Protein AF-A0A0Q3M4C0-F1 (afdb_monomer_lite)

InterPro domains:
  IPR000114 Large ribosomal subunit protein uL16, bacteria [PR00060] (14-25)
  IPR000114 Large ribosomal subunit protein uL16, bacteria [PR00060] (30-59)
  IPR000114 Large ribosomal subunit protein uL16, bacteria [PR00060] (60-75)
  IPR000114 Large ribosomal subunit protein uL16, bacteria [PTHR12220] (4-75)
  IPR000114 Large ribosomal subunit protein uL16, bacteria [TIGR01164] (4-75)
  IPR016180 Large ribosomal subunit protein uL16 domain [cd01433] (7-75)
  IPR020798 Large ribosomal subunit protein uL16, conserved site [PS00701] (54-65)
  IPR036920 Large ribosomal subunit protein uL16 superfamily [G3DSA:3.90.1170.10] (3-75)
  IPR036920 Large ribosomal subunit protein uL16 superfamily [SSF54686] (7-75)
  IPR047873 Large ribosomal subunit protein uL16 [PF00252] (7-75)

pLDDT: mean 88.78, std 7.51, range [59.88, 96.44]

Radius of gyration: 16.58 Å; chains: 1; bounding box: 43×18×48 Å

Sequence (75 aa):
RFPFAGQALEPTWITARQIEAGRRAITRYARRGGKIWVRIFCDKPVTLRPTETRMGSGKGSPEYWVAVVKPGRIL

Secondary structure (DSSP, 8-state):
------B-SS-EEEEHHHHHHHHHHHHHHTTT-S---------EEEE---TTPPTTS-PPPEEEEEEEE-TT-B-

Structure (mmCIF, N/CA/C/O backbone):
data_AF-A0A0Q3M4C0-F1
#
_entry.id   AF-A0A0Q3M4C0-F1
#
loop_
_atom_site.group_PDB
_atom_site.id
_atom_site.type_symbol
_atom_site.label_atom_id
_atom_site.label_alt_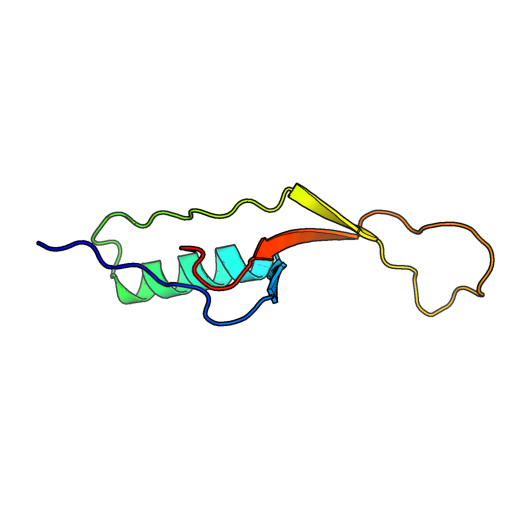id
_atom_site.label_comp_id
_atom_site.label_asym_id
_atom_site.label_entity_id
_atom_site.label_seq_id
_atom_site.pdbx_PDB_ins_code
_atom_site.Cartn_x
_atom_site.Cartn_y
_atom_site.Cartn_z
_atom_site.occupancy
_atom_site.B_iso_or_equiv
_atom_site.auth_seq_id
_atom_site.auth_comp_id
_atom_site.auth_asym_id
_atom_site.auth_atom_id
_atom_site.pdbx_PDB_model_num
ATOM 1 N N . ARG A 1 1 ? -17.556 0.569 20.258 1.00 59.88 1 ARG A N 1
ATOM 2 C CA . ARG A 1 1 ? -16.308 1.299 19.916 1.00 59.88 1 ARG A CA 1
ATOM 3 C C . ARG A 1 1 ? -16.205 1.322 18.397 1.00 59.88 1 ARG A C 1
ATOM 5 O O . ARG A 1 1 ? -16.076 0.253 17.816 1.00 59.88 1 ARG A O 1
ATOM 12 N N . PHE A 1 2 ? -16.385 2.480 17.764 1.00 69.44 2 PHE A N 1
ATOM 13 C CA . PHE A 1 2 ? -16.428 2.580 16.301 1.00 69.44 2 PHE A CA 1
ATOM 14 C C . PHE A 1 2 ? -15.023 2.399 15.693 1.00 69.44 2 PHE A C 1
ATOM 16 O O . PHE A 1 2 ? -14.058 2.898 16.280 1.00 69.44 2 PHE A O 1
ATOM 23 N N . PRO A 1 3 ? -14.874 1.652 14.584 1.00 79.31 3 PRO A N 1
ATOM 24 C CA . PRO A 1 3 ? -13.597 1.507 13.892 1.00 79.31 3 PRO A CA 1
ATOM 25 C C . PRO A 1 3 ? -13.230 2.794 13.136 1.00 79.31 3 PRO A C 1
ATOM 27 O O . PRO A 1 3 ? -14.095 3.439 12.551 1.00 79.31 3 PRO A O 1
ATOM 30 N N . PHE A 1 4 ? -11.940 3.137 13.122 1.00 87.38 4 PHE A N 1
ATOM 31 C CA . PHE A 1 4 ? -11.379 4.244 12.338 1.00 87.38 4 PHE A CA 1
ATOM 32 C C . PHE A 1 4 ? -10.495 3.695 11.214 1.00 87.38 4 PHE A C 1
ATOM 34 O O . PHE A 1 4 ? -9.920 2.614 11.357 1.00 87.38 4 PHE A O 1
ATOM 41 N N . ALA A 1 5 ? -10.369 4.438 10.113 1.00 89.44 5 ALA A N 1
ATOM 42 C CA . ALA A 1 5 ? -9.552 4.051 8.967 1.00 89.44 5 ALA A CA 1
ATOM 43 C C . ALA A 1 5 ? -8.953 5.276 8.259 1.00 89.44 5 ALA A C 1
ATOM 45 O O . ALA A 1 5 ? -9.566 6.341 8.242 1.00 89.44 5 ALA A O 1
ATOM 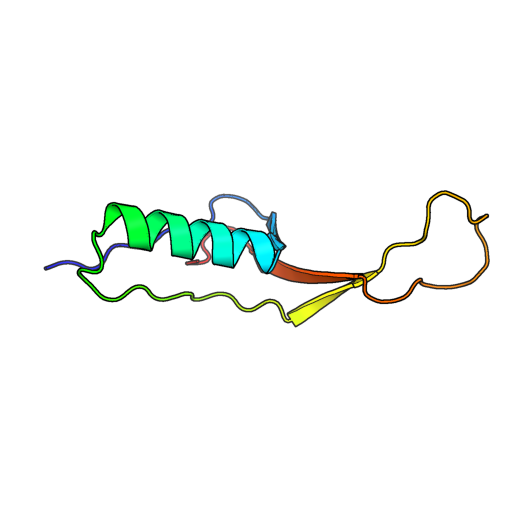46 N N . GLY A 1 6 ? -7.767 5.114 7.665 1.00 90.62 6 GLY A N 1
ATOM 47 C CA . GLY A 1 6 ? -7.155 6.120 6.796 1.00 90.62 6 GLY A CA 1
ATOM 48 C C . GLY A 1 6 ? -7.552 5.891 5.340 1.00 90.62 6 GLY A C 1
ATOM 49 O O . GLY A 1 6 ? -7.416 4.776 4.833 1.00 90.62 6 GLY A O 1
ATOM 50 N N . GLN A 1 7 ? -8.039 6.934 4.670 1.00 93.44 7 GLN A N 1
ATOM 51 C CA . GLN A 1 7 ? -8.401 6.902 3.254 1.00 93.44 7 GLN A CA 1
ATOM 52 C C . GLN A 1 7 ? -7.403 7.727 2.441 1.00 93.44 7 GLN A C 1
ATOM 54 O O . GLN A 1 7 ? -7.043 8.836 2.831 1.00 93.44 7 GLN A O 1
ATOM 59 N N . ALA A 1 8 ? -6.965 7.197 1.303 1.00 94.75 8 ALA A N 1
ATOM 60 C CA . ALA A 1 8 ? -6.151 7.951 0.363 1.00 94.75 8 ALA A CA 1
ATOM 61 C C . ALA A 1 8 ? -6.996 9.021 -0.336 1.00 94.75 8 ALA A C 1
ATOM 63 O O . ALA A 1 8 ? -8.029 8.706 -0.927 1.00 94.75 8 ALA A O 1
ATOM 64 N N . LEU A 1 9 ? -6.547 10.273 -0.287 1.00 95.19 9 LEU A N 1
ATOM 65 C CA . LEU A 1 9 ? -7.208 11.392 -0.968 1.00 95.19 9 LEU A CA 1
ATOM 66 C C . LEU A 1 9 ? -6.717 11.553 -2.411 1.00 95.19 9 LEU A C 1
ATOM 68 O O . LEU A 1 9 ? -7.470 11.966 -3.285 1.00 95.19 9 LEU A O 1
ATOM 72 N N . GLU A 1 10 ? -5.473 11.161 -2.666 1.00 94.69 10 GLU A N 1
ATOM 73 C CA . GLU A 1 10 ? -4.783 11.351 -3.937 1.00 94.69 10 GLU A CA 1
ATOM 74 C C . GLU A 1 10 ? -4.198 10.028 -4.447 1.00 94.69 10 GLU A C 1
ATOM 76 O O . GLU A 1 10 ? -3.933 9.112 -3.654 1.00 94.69 10 GLU A O 1
ATOM 81 N N . PRO A 1 11 ? -3.997 9.887 -5.770 1.00 95.06 11 PRO A N 1
ATOM 82 C CA . PRO A 1 11 ? -3.311 8.732 -6.319 1.00 95.06 11 PRO A CA 1
ATOM 83 C C . PRO A 1 11 ? -1.831 8.765 -5.929 1.00 95.06 11 PRO A C 1
ATOM 85 O O . PRO A 1 11 ? -1.133 9.744 -6.172 1.00 95.06 11 PRO A O 1
ATOM 88 N N . THR A 1 12 ? -1.330 7.675 -5.356 1.00 94.81 12 THR A N 1
ATOM 89 C CA . THR A 1 12 ? 0.075 7.589 -4.941 1.00 94.81 12 THR A CA 1
ATOM 90 C C . THR A 1 12 ? 0.590 6.156 -4.978 1.00 94.81 12 THR A C 1
ATOM 92 O O . THR A 1 12 ? -0.180 5.189 -4.963 1.00 94.81 12 THR A O 1
ATOM 95 N N . TRP A 1 13 ? 1.910 6.005 -5.065 1.00 95.88 13 TRP A N 1
ATOM 96 C CA . TRP A 1 13 ? 2.583 4.721 -4.900 1.00 95.88 13 TRP A CA 1
ATOM 97 C C . TRP A 1 13 ? 3.137 4.638 -3.488 1.00 95.88 13 TRP A C 1
ATOM 99 O O . TRP A 1 13 ? 3.927 5.483 -3.074 1.00 95.88 13 TRP A O 1
ATOM 109 N N . ILE A 1 14 ? 2.743 3.596 -2.762 1.00 94.88 14 ILE A N 1
ATOM 110 C CA . ILE A 1 14 ? 3.209 3.368 -1.396 1.00 94.88 14 ILE A CA 1
ATOM 111 C C . ILE A 1 14 ? 4.170 2.187 -1.400 1.00 94.88 14 ILE A C 1
ATOM 113 O O . ILE A 1 14 ? 3.814 1.076 -1.788 1.00 94.88 14 ILE A O 1
ATOM 117 N N . THR A 1 15 ? 5.401 2.424 -0.967 1.00 96.44 15 THR A N 1
ATOM 118 C CA . THR A 1 15 ? 6.426 1.385 -0.827 1.00 96.44 15 THR A CA 1
ATOM 119 C C . THR A 1 15 ? 6.157 0.500 0.390 1.00 96.44 15 THR A C 1
ATOM 121 O O . THR A 1 15 ? 5.615 0.953 1.403 1.00 96.44 15 THR A O 1
ATOM 124 N N . ALA A 1 16 ? 6.639 -0.745 0.356 1.00 93.44 16 ALA A N 1
ATOM 125 C CA . ALA A 1 16 ? 6.560 -1.651 1.509 1.00 93.44 16 ALA A CA 1
ATOM 126 C C . ALA A 1 16 ? 7.186 -1.048 2.786 1.00 93.44 16 ALA A C 1
ATOM 128 O O . ALA A 1 16 ? 6.682 -1.236 3.895 1.00 93.44 16 ALA A O 1
ATOM 129 N N . ARG A 1 17 ? 8.258 -0.256 2.628 1.00 94.56 17 ARG A N 1
ATOM 130 C CA . ARG A 1 17 ? 8.935 0.441 3.734 1.00 94.56 17 ARG A CA 1
ATOM 131 C C . ARG A 1 17 ? 8.037 1.496 4.387 1.00 94.56 17 ARG A C 1
ATOM 133 O O . ARG A 1 17 ? 8.024 1.598 5.610 1.00 94.56 17 ARG A O 1
ATOM 140 N N . GLN A 1 18 ? 7.269 2.251 3.598 1.00 95.25 18 GLN A N 1
ATOM 141 C CA . GLN A 1 18 ? 6.325 3.251 4.114 1.00 95.25 18 GLN A CA 1
ATOM 142 C C . GLN A 1 18 ? 5.157 2.603 4.868 1.00 95.25 18 GLN A C 1
ATOM 144 O O . GLN A 1 18 ? 4.787 3.093 5.935 1.00 95.25 18 GLN A O 1
ATOM 149 N N . ILE A 1 19 ? 4.627 1.478 4.372 1.00 93.88 19 ILE A N 1
ATOM 150 C CA . ILE A 1 19 ? 3.574 0.713 5.065 1.00 93.88 19 ILE A CA 1
ATOM 151 C C . ILE A 1 19 ? 4.056 0.282 6.455 1.00 93.88 19 ILE A C 1
ATOM 153 O O . ILE A 1 19 ? 3.377 0.515 7.457 1.00 93.88 19 ILE A O 1
ATOM 157 N N . GLU A 1 20 ? 5.256 -0.295 6.540 1.00 94.81 20 GLU A N 1
ATOM 158 C CA . GLU A 1 20 ? 5.815 -0.754 7.814 1.00 94.81 20 GLU A CA 1
ATOM 159 C C . GLU A 1 20 ? 6.160 0.411 8.752 1.00 94.81 20 GLU A C 1
ATOM 161 O O . GLU A 1 20 ? 5.924 0.327 9.961 1.00 94.81 20 GLU A O 1
ATOM 166 N N . ALA A 1 21 ? 6.665 1.526 8.216 1.00 95.06 21 ALA A N 1
ATOM 167 C CA . ALA A 1 21 ? 6.905 2.737 8.995 1.00 95.06 21 ALA A CA 1
ATOM 168 C C . ALA A 1 21 ? 5.604 3.270 9.623 1.00 95.06 21 ALA A C 1
ATOM 170 O O . ALA A 1 21 ? 5.577 3.553 10.825 1.00 95.06 21 ALA A O 1
ATOM 171 N N . GLY A 1 22 ? 4.516 3.325 8.845 1.00 93.69 22 GLY A N 1
ATOM 172 C CA . GLY A 1 22 ? 3.185 3.710 9.318 1.00 93.69 22 GLY A CA 1
ATOM 173 C C . GLY A 1 22 ? 2.656 2.762 10.395 1.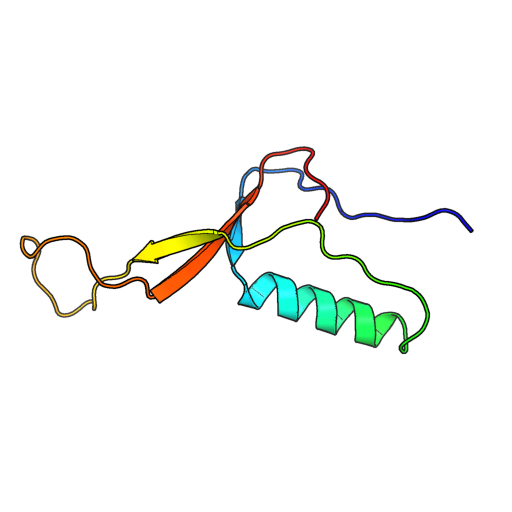00 93.69 22 GLY A C 1
ATOM 174 O O . GLY A 1 22 ? 2.285 3.203 11.485 1.00 93.69 22 GLY A O 1
ATOM 175 N N . ARG A 1 23 ? 2.712 1.445 10.155 1.00 92.19 23 ARG A N 1
ATOM 176 C CA . ARG A 1 23 ? 2.287 0.424 11.128 1.00 92.19 23 ARG A CA 1
ATOM 177 C C . ARG A 1 23 ? 3.056 0.539 12.444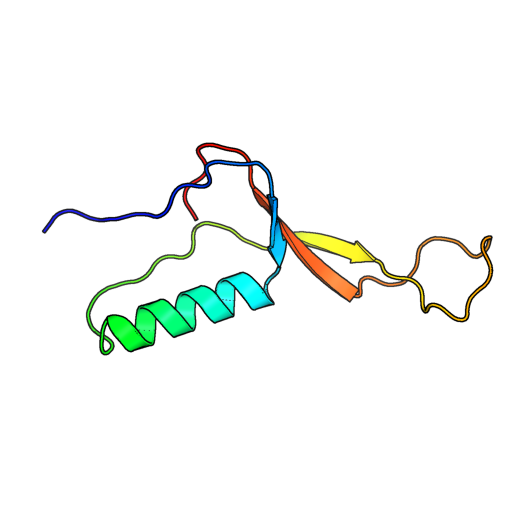 1.00 92.19 23 ARG A C 1
ATOM 179 O O . ARG A 1 23 ? 2.446 0.511 13.518 1.00 92.19 23 ARG A O 1
ATOM 186 N N . ARG A 1 24 ? 4.384 0.698 12.387 1.00 93.00 24 ARG A N 1
ATOM 187 C CA . ARG A 1 24 ? 5.231 0.905 13.575 1.00 93.00 24 ARG A CA 1
ATOM 188 C C . ARG A 1 24 ? 4.848 2.178 14.321 1.00 93.00 24 ARG A C 1
ATOM 190 O O . ARG A 1 24 ? 4.746 2.133 15.544 1.00 93.00 24 ARG A O 1
ATOM 197 N N . ALA A 1 25 ? 4.620 3.286 13.613 1.00 93.06 25 ALA A N 1
ATOM 198 C CA . ALA A 1 25 ? 4.202 4.543 14.226 1.00 93.06 25 ALA A CA 1
ATOM 199 C C . ALA A 1 25 ? 2.865 4.387 14.968 1.00 93.06 25 ALA A C 1
ATOM 201 O O . ALA A 1 25 ? 2.810 4.662 16.167 1.00 93.06 25 ALA A O 1
ATOM 202 N N . ILE A 1 26 ? 1.832 3.843 14.312 1.00 91.50 26 ILE A N 1
ATOM 203 C CA . ILE A 1 26 ? 0.514 3.611 14.928 1.00 91.50 26 ILE A CA 1
ATOM 204 C C . ILE A 1 26 ? 0.641 2.683 16.142 1.00 91.50 26 ILE A C 1
ATOM 206 O O . ILE A 1 26 ? 0.094 2.975 17.202 1.00 91.50 26 ILE A O 1
ATOM 210 N N . THR A 1 27 ? 1.417 1.600 16.030 1.00 91.44 27 THR A N 1
ATOM 211 C CA . THR A 1 27 ? 1.617 0.641 17.133 1.00 91.44 27 THR A CA 1
ATOM 212 C C . THR A 1 27 ? 2.253 1.297 18.364 1.00 91.44 27 THR A C 1
ATOM 214 O O . THR A 1 27 ? 1.869 0.979 19.493 1.00 91.44 27 THR A O 1
ATOM 217 N N . ARG A 1 28 ? 3.205 2.226 18.168 1.00 90.81 28 ARG A N 1
ATOM 218 C CA . ARG A 1 28 ? 3.821 2.993 19.265 1.00 90.81 28 ARG A CA 1
ATOM 219 C C . ARG A 1 28 ? 2.808 3.910 19.950 1.00 90.81 28 ARG A C 1
ATOM 221 O O . ARG A 1 28 ? 2.718 3.882 21.174 1.00 90.81 28 ARG A O 1
ATOM 228 N N . TYR A 1 29 ? 2.021 4.665 19.182 1.00 89.12 29 TYR A N 1
ATOM 229 C CA . TYR A 1 29 ? 0.996 5.561 19.736 1.00 89.12 29 TYR A CA 1
ATOM 230 C C . TYR A 1 29 ? -0.128 4.803 20.445 1.00 89.12 29 TYR A C 1
ATOM 232 O O . TYR A 1 29 ? -0.579 5.217 21.509 1.00 89.12 29 TYR A O 1
ATOM 240 N N . ALA A 1 30 ? -0.534 3.656 19.903 1.00 86.56 30 ALA A N 1
ATOM 241 C CA . ALA A 1 30 ? -1.577 2.819 20.481 1.00 86.56 30 ALA A CA 1
ATOM 242 C C . ALA A 1 30 ? -1.119 2.036 21.730 1.00 86.56 30 ALA A C 1
ATOM 244 O O . ALA A 1 30 ? -1.924 1.312 22.313 1.00 86.56 30 ALA A O 1
ATOM 245 N N . ARG A 1 31 ? 0.157 2.147 22.149 1.00 84.81 31 ARG A N 1
ATOM 246 C CA . ARG A 1 31 ? 0.747 1.437 23.306 1.00 84.81 31 ARG A CA 1
ATOM 247 C C . ARG A 1 31 ? 0.460 -0.074 23.295 1.00 84.81 31 ARG A C 1
ATOM 249 O O . ARG A 1 31 ? 0.209 -0.670 24.336 1.00 84.81 31 ARG A O 1
ATOM 256 N N . ARG A 1 32 ? 0.491 -0.691 22.103 1.00 74.94 32 ARG A N 1
ATOM 257 C CA . ARG A 1 32 ? 0.129 -2.107 21.854 1.00 74.94 32 ARG A CA 1
ATOM 258 C C . ARG A 1 32 ? -1.333 -2.482 22.169 1.00 74.94 32 ARG A C 1
ATOM 260 O O . ARG A 1 32 ? -1.660 -3.664 22.202 1.00 74.94 32 ARG A O 1
ATOM 267 N N . GLY A 1 33 ? -2.217 -1.508 22.369 1.00 81.00 33 GLY A N 1
ATOM 268 C CA . GLY A 1 33 ? -3.656 -1.722 22.496 1.00 81.00 33 GLY A CA 1
ATOM 269 C C . GLY A 1 33 ? -4.373 -1.665 21.144 1.00 81.00 33 GLY A C 1
ATOM 270 O O . GLY A 1 33 ? -4.105 -0.792 20.324 1.00 81.00 33 GLY A O 1
ATOM 271 N N . GLY A 1 34 ? -5.341 -2.557 20.928 1.00 83.44 34 GLY A N 1
ATOM 272 C CA . GLY A 1 34 ? -6.181 -2.568 19.724 1.00 83.44 34 GLY A CA 1
ATOM 273 C C . GLY A 1 34 ? -5.593 -3.344 18.539 1.00 83.44 34 GLY A C 1
ATOM 274 O O . GLY A 1 34 ? -4.411 -3.673 18.499 1.00 83.44 34 GLY A O 1
ATOM 275 N N . LYS A 1 35 ? -6.456 -3.675 17.571 1.00 87.50 35 LYS A N 1
ATOM 276 C CA . LYS A 1 35 ? -6.080 -4.382 16.338 1.00 87.50 35 LYS A CA 1
ATOM 277 C C . LYS A 1 35 ? -5.835 -3.365 15.224 1.00 87.50 35 LYS A C 1
ATOM 279 O O . LYS A 1 35 ? -6.682 -2.506 14.992 1.00 87.50 35 LYS A O 1
ATOM 284 N N . ILE A 1 36 ? -4.701 -3.486 14.540 1.00 89.75 36 ILE A N 1
ATOM 285 C CA . ILE A 1 36 ? -4.337 -2.673 13.372 1.00 89.75 36 ILE A CA 1
ATOM 286 C C . ILE A 1 36 ? -4.419 -3.577 12.145 1.00 89.75 36 ILE A C 1
ATOM 288 O O . ILE A 1 36 ? -3.890 -4.687 12.166 1.00 89.75 36 ILE A O 1
ATOM 292 N N . TRP A 1 37 ? -5.058 -3.093 11.085 1.00 91.12 37 TRP A N 1
ATOM 293 C CA . TRP A 1 37 ? -5.198 -3.806 9.820 1.00 91.12 37 TRP A CA 1
ATOM 294 C C . TRP A 1 37 ? -4.502 -3.009 8.723 1.00 91.12 37 TRP A C 1
ATOM 296 O O . TRP A 1 37 ? -4.666 -1.796 8.661 1.00 91.12 37 TRP A O 1
ATOM 306 N N . VAL A 1 38 ? -3.740 -3.693 7.874 1.00 93.31 38 VAL A N 1
ATOM 307 C CA . VAL A 1 38 ? -3.175 -3.129 6.643 1.00 93.31 38 VAL A CA 1
ATOM 308 C C . VAL A 1 38 ? -3.999 -3.684 5.487 1.00 93.31 38 VAL A C 1
ATOM 310 O O . VAL A 1 38 ? -4.154 -4.900 5.377 1.00 93.31 38 VAL A O 1
ATOM 313 N N . ARG A 1 39 ? -4.571 -2.812 4.654 1.00 92.38 39 ARG A N 1
ATOM 314 C CA . ARG A 1 39 ? -5.509 -3.186 3.577 1.00 92.38 39 ARG A CA 1
ATOM 315 C C . ARG A 1 39 ? -4.906 -3.125 2.177 1.00 92.38 39 ARG A C 1
ATOM 317 O O . ARG A 1 39 ? -5.587 -3.437 1.196 1.00 92.38 39 ARG A O 1
ATOM 324 N N . ILE A 1 40 ? -3.644 -2.730 2.078 1.00 93.44 40 ILE A N 1
ATOM 325 C CA . ILE A 1 40 ? -2.883 -2.676 0.832 1.00 93.44 40 ILE A CA 1
ATOM 326 C C . ILE A 1 40 ? -1.715 -3.664 0.858 1.00 93.44 40 ILE A C 1
ATOM 328 O O . ILE A 1 40 ? -1.127 -3.925 1.904 1.00 93.44 40 ILE A O 1
ATOM 332 N N . PHE A 1 41 ? -1.381 -4.208 -0.308 1.00 93.31 41 PHE A N 1
ATOM 333 C CA . PHE A 1 41 ? -0.263 -5.127 -0.498 1.00 93.31 41 PHE A CA 1
ATOM 334 C C . PHE A 1 41 ? 0.626 -4.612 -1.633 1.00 93.31 41 PHE A C 1
ATOM 336 O O . PHE A 1 41 ? 0.127 -4.007 -2.580 1.00 93.31 41 PHE A O 1
ATOM 343 N N . CYS A 1 42 ? 1.938 -4.809 -1.511 1.00 93.56 42 CYS A N 1
ATOM 344 C CA . CYS A 1 42 ? 2.911 -4.355 -2.501 1.00 93.56 42 CYS A CA 1
ATOM 345 C C . CYS A 1 42 ? 3.176 -5.464 -3.523 1.00 93.56 42 CYS A C 1
ATOM 347 O O . CYS A 1 42 ? 4.028 -6.319 -3.305 1.00 93.56 42 CYS A O 1
ATOM 349 N N . ASP A 1 43 ? 2.450 -5.429 -4.635 1.00 93.75 43 ASP A N 1
ATOM 350 C CA . ASP A 1 43 ? 2.470 -6.420 -5.718 1.00 93.75 43 ASP A CA 1
ATOM 351 C C . ASP A 1 43 ? 3.098 -5.904 -7.017 1.00 93.75 43 ASP A C 1
ATOM 353 O O . ASP A 1 43 ? 3.304 -6.673 -7.954 1.00 93.75 43 ASP A O 1
ATOM 357 N N . LYS A 1 44 ? 3.426 -4.611 -7.100 1.00 93.75 44 LYS A N 1
ATOM 358 C CA . LYS A 1 44 ? 4.049 -4.034 -8.289 1.00 93.75 44 LYS A CA 1
ATOM 359 C C . LYS A 1 44 ? 5.562 -3.885 -8.097 1.00 93.75 44 LYS A C 1
ATOM 361 O O . LYS A 1 44 ? 5.973 -3.069 -7.265 1.00 93.75 44 LYS A O 1
ATOM 366 N N . PRO A 1 45 ? 6.400 -4.585 -8.883 1.00 93.50 45 PRO A N 1
ATOM 367 C CA . PRO A 1 45 ? 7.841 -4.394 -8.842 1.00 93.50 45 PRO A CA 1
ATOM 368 C C . PRO A 1 45 ? 8.225 -3.097 -9.559 1.00 93.50 45 PRO A C 1
ATOM 370 O O . PRO A 1 45 ? 7.734 -2.795 -10.652 1.00 93.50 45 PRO A O 1
ATOM 373 N N . VAL A 1 46 ? 9.138 -2.340 -8.960 1.00 92.38 46 VAL A N 1
ATOM 374 C CA . VAL A 1 46 ? 9.761 -1.155 -9.551 1.00 92.38 46 VAL A CA 1
ATOM 375 C C . VAL A 1 46 ? 11.232 -1.452 -9.786 1.00 92.38 46 VAL A C 1
ATOM 377 O O . VAL A 1 46 ? 11.962 -1.841 -8.877 1.00 92.38 46 VAL A O 1
ATOM 380 N N . THR A 1 47 ? 11.650 -1.292 -11.036 1.00 90.81 47 THR A N 1
ATOM 381 C CA . THR A 1 47 ? 13.029 -1.495 -11.480 1.00 90.81 47 THR A CA 1
ATOM 382 C C . THR A 1 47 ? 13.769 -0.170 -11.467 1.00 90.81 47 THR A C 1
ATOM 384 O O . THR A 1 47 ? 13.241 0.815 -11.991 1.00 90.81 47 THR A O 1
ATOM 387 N N . LEU A 1 48 ? 15.000 -0.162 -10.974 1.00 85.75 48 LEU A N 1
ATOM 388 C CA . LEU A 1 48 ? 15.884 0.994 -11.051 1.00 85.75 48 LEU A CA 1
ATOM 389 C C . LEU A 1 48 ? 17.162 0.596 -11.782 1.00 85.75 48 LEU A C 1
ATOM 391 O O . LEU A 1 48 ? 17.608 -0.549 -11.702 1.00 85.75 48 LEU A O 1
ATOM 395 N N . ARG A 1 49 ? 17.735 1.534 -12.533 1.00 80.69 49 ARG A N 1
ATOM 396 C CA . ARG A 1 49 ? 19.077 1.366 -13.091 1.00 80.69 49 ARG A CA 1
ATOM 397 C C . ARG A 1 49 ? 20.063 2.184 -12.259 1.00 80.69 49 ARG A C 1
ATOM 399 O O . ARG A 1 49 ? 19.718 3.306 -11.889 1.00 80.69 49 ARG A O 1
ATOM 406 N N . PRO A 1 50 ? 21.276 1.669 -12.011 1.00 79.56 50 PRO A N 1
ATOM 407 C CA . PRO A 1 50 ? 22.339 2.459 -11.410 1.00 79.56 50 PRO A CA 1
ATOM 408 C C . PRO A 1 50 ? 22.653 3.691 -12.262 1.00 79.56 50 PRO A C 1
ATOM 410 O O . PRO A 1 50 ? 22.704 3.610 -13.494 1.00 79.56 50 PRO A O 1
ATOM 413 N N . THR A 1 51 ? 22.908 4.813 -11.591 1.00 79.12 51 THR A N 1
ATOM 414 C CA . THR A 1 51 ? 23.172 6.125 -12.205 1.00 79.12 51 THR A CA 1
ATOM 415 C C . THR A 1 51 ? 24.380 6.123 -13.150 1.00 79.12 51 THR A C 1
ATOM 417 O O . THR A 1 51 ? 24.458 6.943 -14.056 1.00 79.12 51 THR A O 1
ATOM 420 N N . GLU A 1 52 ? 25.299 5.173 -12.991 1.00 80.38 52 GLU A N 1
ATOM 421 C CA . GLU A 1 52 ? 26.543 5.075 -13.767 1.00 80.38 52 GLU A CA 1
ATOM 422 C C . GLU A 1 52 ? 26.372 4.388 -15.136 1.00 80.38 52 GLU A C 1
ATOM 424 O O . GLU A 1 52 ? 27.321 4.291 -15.914 1.00 80.38 52 GLU A O 1
ATOM 429 N N . THR A 1 53 ? 25.169 3.902 -15.463 1.00 77.56 53 THR A N 1
ATOM 430 C CA . THR A 1 53 ? 24.922 3.159 -16.708 1.00 77.56 53 THR A CA 1
ATOM 431 C C . THR A 1 53 ? 24.360 4.045 -17.822 1.00 77.56 53 THR A C 1
ATOM 433 O O . THR A 1 53 ? 23.458 4.855 -17.612 1.00 77.56 53 THR A O 1
ATOM 436 N N . ARG A 1 54 ? 24.874 3.877 -19.050 1.00 74.69 54 ARG A N 1
ATOM 437 C CA . ARG A 1 54 ? 24.334 4.547 -20.246 1.00 74.69 54 ARG A CA 1
ATOM 438 C C . ARG A 1 54 ? 22.988 3.938 -20.658 1.00 74.69 54 ARG A C 1
ATOM 440 O O . ARG A 1 54 ? 22.683 2.779 -20.376 1.00 74.69 54 ARG A O 1
ATOM 447 N N . MET A 1 55 ? 22.177 4.723 -21.365 1.00 82.19 55 MET A N 1
ATOM 448 C CA . MET A 1 55 ? 20.912 4.250 -21.935 1.00 82.19 55 MET A CA 1
ATOM 449 C C . MET A 1 55 ? 21.159 3.196 -23.028 1.00 82.19 55 MET A C 1
ATOM 451 O O . MET A 1 55 ? 22.098 3.329 -23.803 1.00 82.19 55 MET A O 1
ATOM 455 N N . GLY A 1 56 ? 20.305 2.166 -23.102 1.00 77.38 56 GLY A N 1
ATOM 456 C CA . GLY A 1 56 ? 20.323 1.162 -24.183 1.00 77.38 56 GLY A CA 1
ATOM 457 C C . GLY A 1 56 ? 20.248 -0.305 -23.739 1.00 77.38 56 GLY A C 1
ATOM 458 O O . GLY A 1 56 ? 19.806 -1.143 -24.512 1.00 77.38 56 GLY A O 1
ATOM 459 N 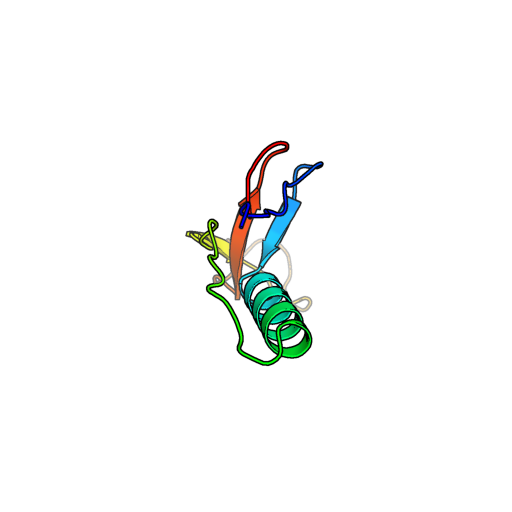N . SER A 1 57 ? 20.568 -0.625 -22.481 1.00 74.12 57 SER A N 1
ATOM 460 C CA . SER A 1 57 ? 20.791 -2.022 -22.045 1.00 74.12 57 SER A CA 1
ATOM 461 C C . SER A 1 57 ? 19.574 -2.763 -21.449 1.00 74.12 57 SER A C 1
ATOM 463 O O . SER A 1 57 ? 19.746 -3.655 -20.629 1.00 74.12 57 SER A O 1
ATOM 465 N N . GLY A 1 58 ? 18.333 -2.408 -21.813 1.00 76.62 58 GLY A N 1
ATOM 466 C CA . GLY A 1 58 ? 17.120 -3.101 -21.311 1.00 76.62 58 GLY A CA 1
ATOM 467 C C . GLY A 1 58 ? 16.732 -2.804 -19.843 1.00 76.62 58 GLY A C 1
ATOM 468 O O . GLY A 1 58 ? 17.445 -2.106 -19.123 1.00 76.62 58 GLY A O 1
ATOM 469 N N . LYS A 1 59 ? 15.541 -3.218 -19.388 1.00 78.44 59 LYS A N 1
ATOM 470 C CA . LYS A 1 59 ? 15.035 -2.876 -18.035 1.00 78.44 59 LYS A CA 1
ATOM 471 C C . LYS A 1 59 ? 15.973 -3.407 -16.935 1.00 78.44 59 LYS A C 1
ATOM 473 O O . LYS A 1 59 ? 16.462 -4.522 -17.046 1.00 78.44 59 LYS A O 1
ATOM 478 N N . GLY A 1 60 ? 16.210 -2.608 -15.889 1.00 78.50 60 GLY A N 1
ATOM 479 C CA . GLY A 1 60 ? 17.001 -3.033 -14.724 1.00 78.50 60 GLY A CA 1
ATOM 480 C C . GLY A 1 60 ? 16.283 -4.085 -13.870 1.00 78.50 60 GLY A C 1
ATOM 481 O O . GLY A 1 60 ? 15.105 -4.370 -14.089 1.00 78.50 60 GLY A O 1
ATOM 482 N N . SER A 1 61 ? 16.978 -4.638 -12.875 1.00 85.25 61 SER A N 1
ATOM 483 C CA . SER A 1 61 ? 16.391 -5.571 -11.904 1.00 85.25 61 SER A CA 1
ATOM 484 C C . SER A 1 61 ? 15.359 -4.872 -10.999 1.00 85.25 61 SER A C 1
ATOM 486 O O . SER A 1 61 ? 15.492 -3.671 -10.739 1.00 85.25 61 SER A O 1
ATOM 488 N N . PRO A 1 62 ? 14.322 -5.578 -10.502 1.00 86.69 62 PRO A N 1
ATOM 489 C CA . PRO A 1 62 ? 13.415 -5.038 -9.489 1.00 86.69 62 PRO A CA 1
ATOM 490 C C . PRO A 1 62 ? 14.176 -4.651 -8.216 1.00 86.69 62 PRO A C 1
ATOM 492 O O . PRO A 1 62 ? 14.858 -5.488 -7.632 1.00 86.69 62 PRO A O 1
ATOM 495 N N . GLU A 1 63 ? 14.046 -3.402 -7.775 1.00 90.12 63 GLU A N 1
ATOM 496 C CA . GLU A 1 63 ? 14.714 -2.895 -6.572 1.00 90.12 63 GLU A CA 1
ATOM 497 C C . GLU A 1 63 ? 13.754 -2.829 -5.377 1.00 90.12 63 GLU A C 1
ATOM 499 O O . GLU A 1 63 ? 14.116 -3.170 -4.250 1.00 90.12 63 GLU A O 1
ATOM 504 N N . TYR A 1 64 ? 12.505 -2.419 -5.608 1.00 92.06 64 TYR A N 1
ATOM 505 C CA . TYR A 1 64 ? 11.492 -2.344 -4.557 1.00 92.06 64 TYR A CA 1
ATOM 506 C C . TYR A 1 64 ? 10.084 -2.615 -5.080 1.00 92.06 64 TYR A C 1
ATOM 508 O O . TYR A 1 64 ? 9.819 -2.578 -6.279 1.00 92.06 64 TYR A O 1
ATOM 516 N N . TRP A 1 65 ? 9.171 -2.887 -4.149 1.00 93.25 65 TRP A N 1
ATOM 517 C CA . TRP A 1 65 ? 7.765 -3.153 -4.433 1.00 93.25 65 TRP A CA 1
ATOM 518 C C . TRP A 1 65 ? 6.890 -2.013 -3.932 1.00 93.25 65 TRP A C 1
ATOM 520 O O . TRP A 1 65 ? 7.114 -1.465 -2.844 1.00 93.25 65 TRP A O 1
ATOM 530 N N . VAL A 1 66 ? 5.881 -1.675 -4.729 1.00 95.94 66 VAL A N 1
ATOM 531 C CA . VAL A 1 66 ? 4.907 -0.628 -4.423 1.00 95.94 66 VAL A CA 1
ATOM 532 C C . VAL A 1 66 ? 3.487 -1.164 -4.500 1.00 95.94 66 VAL A C 1
ATOM 534 O O . VAL A 1 66 ? 3.184 -2.061 -5.282 1.00 95.94 66 VAL A O 1
ATOM 537 N N . ALA A 1 67 ? 2.612 -0.583 -3.690 1.00 96.12 67 ALA A N 1
ATOM 538 C CA . ALA A 1 67 ? 1.172 -0.677 -3.839 1.00 96.12 67 ALA A CA 1
ATOM 539 C C . ALA A 1 67 ? 0.690 0.548 -4.625 1.00 96.12 67 ALA A C 1
ATOM 541 O O . ALA A 1 67 ? 1.027 1.683 -4.275 1.00 96.12 67 ALA A O 1
ATOM 542 N N . VAL A 1 68 ? -0.099 0.335 -5.679 1.00 95.38 68 VAL A N 1
ATOM 543 C CA . VAL A 1 68 ? -0.734 1.435 -6.419 1.00 95.38 68 VAL A CA 1
ATOM 544 C C . VAL A 1 68 ? -2.044 1.793 -5.733 1.00 95.38 68 VAL A C 1
ATOM 546 O O . VAL A 1 68 ? -2.973 0.987 -5.686 1.00 95.38 68 VAL A O 1
ATOM 549 N N . VAL A 1 69 ? -2.128 3.013 -5.212 1.00 95.56 69 VAL A N 1
ATOM 550 C CA . VAL A 1 69 ? -3.291 3.498 -4.472 1.00 95.56 69 VAL A CA 1
ATOM 551 C C . VAL A 1 69 ? -4.020 4.556 -5.292 1.00 95.56 69 VAL A C 1
ATOM 553 O O . VAL A 1 69 ? -3.401 5.453 -5.859 1.00 95.56 69 VAL A O 1
ATOM 556 N N . LYS A 1 70 ? -5.349 4.436 -5.360 1.00 94.56 70 LYS A N 1
ATOM 557 C CA . LYS A 1 70 ? -6.251 5.420 -5.974 1.00 94.56 70 LYS A CA 1
ATOM 558 C C . LYS A 1 70 ? -6.998 6.204 -4.885 1.00 94.56 70 LYS A C 1
ATOM 560 O O . LYS A 1 70 ? -7.183 5.655 -3.793 1.00 94.56 70 LYS A O 1
ATOM 565 N N . PRO A 1 71 ? -7.480 7.425 -5.185 1.00 95.56 71 PRO A N 1
ATOM 566 C CA . PRO A 1 71 ? -8.370 8.160 -4.294 1.00 95.56 71 PRO A CA 1
ATOM 567 C C . PRO A 1 71 ? -9.540 7.297 -3.817 1.00 95.56 71 PRO A C 1
ATOM 569 O O . PRO A 1 71 ? -10.082 6.489 -4.573 1.00 95.56 71 PRO A O 1
ATOM 572 N N . GLY A 1 72 ? -9.908 7.438 -2.549 1.00 93.00 72 GLY A N 1
ATOM 573 C CA . GLY A 1 72 ? -10.989 6.685 -1.923 1.00 93.00 72 GLY A CA 1
ATOM 574 C C . GLY A 1 72 ? -10.581 5.322 -1.345 1.00 93.00 72 GLY A C 1
ATOM 575 O O . GLY A 1 72 ? -11.368 4.705 -0.622 1.00 93.00 72 GLY A O 1
ATOM 576 N N . ARG A 1 73 ? -9.360 4.835 -1.607 1.00 93.25 73 ARG A N 1
ATOM 577 C CA . ARG A 1 73 ? -8.879 3.541 -1.097 1.00 93.25 73 ARG A CA 1
ATOM 578 C C . ARG A 1 73 ? -8.566 3.614 0.397 1.00 93.25 73 ARG A C 1
ATOM 580 O O . ARG A 1 73 ? -7.851 4.508 0.840 1.00 93.25 73 ARG A O 1
ATOM 587 N N . ILE A 1 74 ? -9.052 2.633 1.155 1.00 93.44 74 ILE A N 1
ATOM 588 C CA . ILE A 1 74 ? -8.666 2.443 2.557 1.00 93.44 74 ILE A CA 1
ATOM 589 C C . ILE A 1 74 ? -7.307 1.741 2.626 1.00 93.44 74 ILE A C 1
ATOM 591 O O . ILE A 1 74 ? -7.121 0.720 1.954 1.00 93.44 74 ILE A O 1
ATOM 595 N N . LEU A 1 75 ? -6.395 2.309 3.418 1.00 90.81 75 LEU A N 1
ATOM 596 C CA . LEU A 1 75 ? -5.017 1.849 3.621 1.00 90.81 75 LEU A CA 1
ATOM 597 C C . LEU A 1 75 ? -4.905 0.778 4.710 1.00 90.81 75 LEU A C 1
ATOM 599 O O . LEU A 1 75 ? -5.717 0.801 5.661 1.00 90.81 75 LEU A O 1
#

Organism: Brachypodium distachyon (NCBI:txid15368)

Foldseek 3Di:
DDDDFDFDAAWD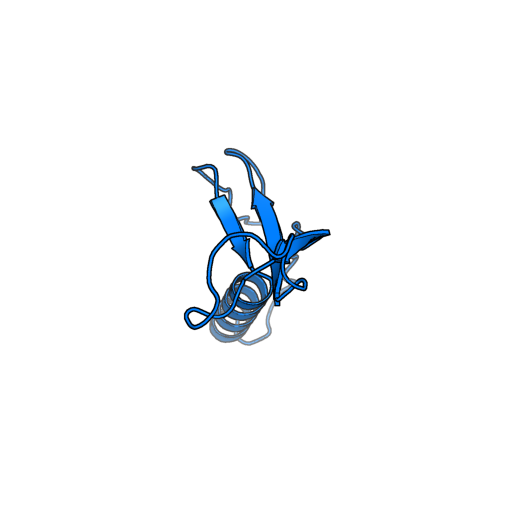KAFPVNLVVVVVVVCVVCVNDDDDDDPWDFPAFDFDDPPPDDPDDDTHDGDTTITTHHGGDTD